Protein AF-A0A921KQZ3-F1 (afdb_monomer_lite)

Radius of gyration: 21.87 Å; chains: 1; bounding box: 56×30×59 Å

Sequence (129 aa):
LLAGAVLGIGWAGMLATNDLVVARVVDRDAAVHGLHREGLFLSVTGALGRLSGAVSGLALASLGTFFGYHSGDSPGTDPGQAFRVYLCVYPFLLCALGALAAHLVRVPSPERSAAEASADVAARTGRRA

Secondary structure (DSSP, 8-state):
-HHHHHHHHHHHHHHHHHHHHHHHHHHHHHHHH----HHHHHHHHHHHHHHHHHHHHHHHHHHHHHH---BTTB--S-HHHHHHIIIIIHHHHHHHHHHHHHHH--PPPHHHHHHHHHHHHHHHHHTT-

Structure (mmCIF, N/CA/C/O backbone):
data_AF-A0A921KQZ3-F1
#
_entry.id   AF-A0A921KQZ3-F1
#
loop_
_atom_site.group_PDB
_atom_site.id
_atom_site.type_symbol
_atom_site.label_atom_id
_atom_site.label_alt_id
_atom_site.label_comp_id
_atom_site.label_asym_id
_atom_site.label_entity_id
_atom_site.label_seq_id
_atom_site.pdbx_PDB_ins_code
_atom_site.Cartn_x
_atom_site.Cartn_y
_atom_site.Cartn_z
_atom_site.occupancy
_atom_site.B_iso_or_equiv
_atom_site.auth_seq_id
_atom_site.auth_comp_id
_atom_site.auth_asym_id
_atom_site.auth_atom_id
_atom_site.pdbx_PDB_model_num
ATOM 1 N N . LEU A 1 1 ? 2.098 15.765 -16.144 1.00 82.81 1 LEU A N 1
ATOM 2 C CA . LEU A 1 1 ? 1.193 16.476 -15.208 1.00 82.81 1 LEU A CA 1
ATOM 3 C C . LEU A 1 1 ? -0.114 15.717 -14.986 1.00 82.81 1 LEU A C 1
ATOM 5 O O . LEU A 1 1 ? -0.339 15.305 -13.860 1.00 82.81 1 LEU A O 1
ATOM 9 N N . LEU A 1 2 ? -0.913 15.432 -16.023 1.00 92.88 2 LEU A N 1
ATOM 10 C CA . LEU A 1 2 ? -2.193 14.708 -15.872 1.00 92.88 2 LEU A CA 1
ATOM 11 C C . LEU A 1 2 ? -2.060 13.324 -15.208 1.00 92.88 2 LEU A C 1
ATOM 13 O O . LEU A 1 2 ? -2.756 13.050 -14.239 1.00 92.88 2 LEU A O 1
ATOM 17 N N . ALA A 1 3 ? -1.118 12.486 -15.656 1.00 86.25 3 ALA A N 1
ATOM 18 C CA . ALA A 1 3 ? -0.887 11.168 -15.049 1.00 86.25 3 ALA A CA 1
ATOM 19 C C . ALA A 1 3 ? -0.502 11.256 -13.558 1.00 86.25 3 ALA A C 1
ATOM 21 O O . ALA A 1 3 ? -1.001 10.494 -12.737 1.00 86.25 3 ALA A O 1
ATOM 22 N N . GLY A 1 4 ? 0.341 12.231 -13.201 1.00 86.88 4 GLY A N 1
ATOM 23 C CA . GLY A 1 4 ? 0.725 12.486 -11.812 1.00 86.88 4 GLY A CA 1
ATOM 24 C C . GLY A 1 4 ? -0.436 12.996 -10.957 1.00 86.88 4 GLY A C 1
ATOM 25 O O . GLY A 1 4 ? -0.549 12.598 -9.806 1.00 86.88 4 GLY A O 1
ATOM 26 N N . ALA A 1 5 ? -1.332 13.815 -11.519 1.00 93.19 5 ALA A N 1
ATOM 27 C CA . ALA A 1 5 ? -2.524 14.288 -10.816 1.00 93.19 5 ALA A CA 1
ATOM 28 C C . ALA A 1 5 ? -3.497 13.139 -10.510 1.00 93.19 5 ALA A C 1
ATOM 30 O O . ALA A 1 5 ? -3.964 13.017 -9.382 1.00 93.19 5 ALA A O 1
ATOM 31 N N . VAL A 1 6 ? -3.748 12.257 -11.483 1.00 92.06 6 VAL A N 1
ATOM 32 C CA . VAL A 1 6 ? -4.602 11.071 -11.293 1.00 92.06 6 VAL A CA 1
ATOM 33 C C . VAL A 1 6 ? -4.018 10.145 -10.226 1.00 92.06 6 VAL A C 1
ATOM 35 O O . VAL A 1 6 ? -4.730 9.737 -9.309 1.00 92.06 6 VAL A O 1
ATOM 38 N N . LEU A 1 7 ? -2.714 9.859 -10.307 1.00 88.31 7 LEU A N 1
ATOM 39 C CA . LEU A 1 7 ? -2.026 9.049 -9.302 1.00 88.31 7 LEU A CA 1
ATOM 40 C C . LEU A 1 7 ? -2.063 9.704 -7.919 1.00 88.31 7 LEU A C 1
ATOM 42 O O . LEU A 1 7 ? -2.349 9.022 -6.943 1.00 88.31 7 LEU A O 1
ATOM 46 N N . GLY A 1 8 ? -1.824 11.014 -7.832 1.00 90.88 8 GLY A N 1
ATOM 47 C CA . GLY A 1 8 ? -1.840 11.754 -6.571 1.00 90.88 8 GLY A CA 1
ATOM 48 C C . GLY A 1 8 ? -3.207 11.732 -5.891 1.00 90.88 8 GLY A C 1
ATOM 49 O O . GLY A 1 8 ? -3.288 11.470 -4.694 1.00 90.88 8 GLY A O 1
ATOM 50 N N . ILE A 1 9 ? -4.286 11.931 -6.654 1.00 93.50 9 ILE A N 1
ATOM 51 C CA . ILE A 1 9 ? -5.659 11.860 -6.134 1.00 93.50 9 ILE A CA 1
ATOM 52 C C . ILE A 1 9 ? -5.972 10.444 -5.634 1.00 93.50 9 ILE A C 1
ATOM 54 O O . ILE A 1 9 ? -6.467 10.282 -4.519 1.00 93.50 9 ILE A O 1
ATOM 58 N N . GLY A 1 10 ? -5.647 9.415 -6.424 1.00 89.12 10 GLY A N 1
ATOM 59 C CA . GLY A 1 10 ? -5.864 8.022 -6.026 1.00 89.12 10 GLY A CA 1
ATOM 60 C C . GLY A 1 10 ? -5.063 7.635 -4.780 1.00 89.12 10 GLY A C 1
ATOM 61 O O . GLY A 1 10 ? -5.591 7.005 -3.864 1.00 89.12 10 GLY A O 1
ATOM 62 N N . TRP A 1 11 ? -3.806 8.072 -4.711 1.00 89.94 11 TRP A N 1
ATOM 63 C CA . TRP A 1 11 ? -2.927 7.838 -3.571 1.00 89.94 11 TRP A CA 1
ATOM 64 C C . TRP A 1 11 ? -3.439 8.519 -2.297 1.00 89.94 11 TRP A C 1
ATOM 66 O O . TRP A 1 11 ? -3.492 7.885 -1.245 1.00 89.94 11 TRP A O 1
ATOM 76 N N . ALA A 1 12 ? -3.883 9.776 -2.391 1.00 92.62 12 ALA A N 1
ATOM 77 C CA . ALA A 1 12 ? -4.461 10.502 -1.261 1.00 92.62 12 ALA A CA 1
ATOM 78 C C . ALA A 1 12 ? -5.719 9.806 -0.717 1.00 92.62 12 ALA A C 1
ATOM 80 O O . ALA A 1 12 ? -5.858 9.640 0.494 1.00 92.62 12 ALA A O 1
ATOM 81 N N . GLY A 1 13 ? -6.602 9.341 -1.609 1.00 90.75 13 GLY A N 1
ATOM 82 C CA . GLY A 1 13 ? -7.792 8.579 -1.226 1.00 90.75 13 GLY A CA 1
ATOM 83 C C . GLY A 1 13 ? -7.455 7.264 -0.517 1.00 90.75 13 GLY A C 1
ATOM 84 O O . GLY A 1 13 ? -8.070 6.940 0.501 1.00 90.75 13 GLY A O 1
ATOM 85 N N . MET A 1 14 ? -6.450 6.528 -1.008 1.00 89.19 14 MET A N 1
ATOM 86 C CA . MET A 1 14 ? -5.973 5.311 -0.342 1.00 89.19 14 MET A CA 1
ATOM 87 C C . MET A 1 14 ? -5.411 5.588 1.054 1.00 89.19 14 MET A C 1
ATOM 89 O O . MET A 1 14 ? -5.779 4.873 1.983 1.00 89.19 1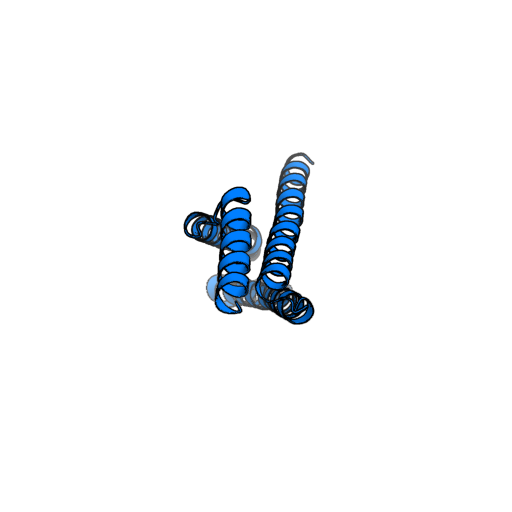4 MET A O 1
ATOM 93 N N . LEU A 1 15 ? -4.562 6.609 1.216 1.00 89.81 15 LEU A N 1
ATOM 94 C CA . LEU A 1 15 ? -3.983 6.958 2.520 1.00 89.81 15 LEU A CA 1
ATOM 95 C C . LEU A 1 15 ? -5.069 7.334 3.532 1.00 89.81 15 LEU A C 1
ATOM 97 O O . LEU A 1 15 ? -5.127 6.751 4.610 1.00 89.81 15 LEU A O 1
ATOM 101 N N . ALA A 1 16 ? -5.988 8.223 3.145 1.00 92.62 16 ALA A N 1
ATOM 102 C CA . ALA A 1 16 ? -7.090 8.626 4.014 1.00 92.62 16 ALA A CA 1
ATOM 103 C C . ALA A 1 16 ? -7.966 7.430 4.422 1.00 92.62 16 ALA A C 1
ATOM 105 O O . ALA A 1 16 ? -8.366 7.304 5.576 1.00 92.62 16 ALA A O 1
ATOM 106 N N . THR A 1 17 ? -8.250 6.521 3.485 1.00 89.75 17 THR A N 1
ATOM 107 C CA . THR A 1 17 ? -9.066 5.335 3.774 1.00 89.75 17 THR A CA 1
ATOM 108 C C . THR A 1 17 ? -8.340 4.362 4.703 1.00 89.75 17 THR A C 1
ATOM 110 O O . THR A 1 17 ? -8.972 3.796 5.592 1.00 89.75 17 THR A O 1
ATOM 113 N N . ASN A 1 18 ? -7.030 4.172 4.525 1.00 88.62 18 ASN A N 1
ATOM 114 C CA . ASN A 1 18 ? -6.230 3.297 5.381 1.00 88.62 18 ASN A CA 1
ATOM 115 C C . ASN A 1 18 ? -6.281 3.756 6.847 1.00 88.62 18 ASN A C 1
ATOM 117 O O . ASN A 1 18 ? -6.632 2.960 7.720 1.00 88.62 18 ASN A O 1
ATOM 121 N N . ASP A 1 19 ? -6.055 5.049 7.086 1.00 89.25 19 ASP A N 1
ATOM 122 C CA . ASP A 1 19 ? -6.080 5.634 8.429 1.00 89.25 19 ASP A CA 1
ATOM 123 C C . ASP A 1 19 ? -7.465 5.495 9.083 1.00 89.25 19 ASP A C 1
ATOM 125 O O . ASP A 1 19 ? -7.575 5.103 10.247 1.00 89.25 19 ASP A O 1
ATOM 129 N N . LEU A 1 20 ? -8.543 5.728 8.321 1.00 90.19 20 LEU A N 1
ATOM 130 C CA . LEU A 1 20 ? -9.920 5.570 8.806 1.00 90.19 20 LEU A CA 1
ATOM 131 C C . LEU A 1 20 ? -10.259 4.122 9.179 1.00 90.19 20 LEU A C 1
ATOM 133 O O . LEU A 1 20 ? -10.988 3.885 10.146 1.00 90.19 20 LEU A O 1
ATOM 137 N N . VAL A 1 21 ? -9.758 3.146 8.416 1.00 88.56 21 VAL A N 1
ATOM 138 C CA . VAL A 1 21 ? -9.971 1.722 8.708 1.00 88.56 21 VAL A CA 1
ATOM 139 C C . VAL A 1 21 ? -9.262 1.337 10.003 1.00 88.56 21 VAL A C 1
ATOM 141 O O . VAL A 1 21 ? -9.882 0.700 10.854 1.00 88.56 21 VAL A O 1
ATOM 144 N N . VAL A 1 22 ? -8.005 1.750 10.185 1.00 88.69 22 VAL A N 1
ATOM 145 C CA . VAL A 1 22 ? -7.242 1.462 11.410 1.00 88.69 22 VAL A CA 1
ATOM 146 C C . VAL A 1 22 ? -7.906 2.110 12.625 1.00 88.69 22 VAL A C 1
ATOM 148 O O . VAL A 1 22 ? -8.145 1.418 13.615 1.00 88.69 22 VAL A O 1
ATOM 151 N N . ALA A 1 23 ? -8.287 3.388 12.532 1.00 89.62 23 ALA A N 1
ATOM 152 C CA . ALA A 1 23 ? -8.988 4.093 13.605 1.00 89.62 23 ALA A CA 1
ATOM 153 C C . ALA A 1 23 ? -10.282 3.370 14.007 1.00 89.62 23 ALA A C 1
ATOM 155 O O . ALA A 1 23 ? -10.492 3.072 15.178 1.00 89.62 23 ALA A O 1
ATOM 156 N N . ARG A 1 24 ? -11.101 2.960 13.030 1.00 87.19 24 ARG A N 1
ATOM 157 C CA . ARG A 1 24 ? -12.360 2.249 13.298 1.00 87.19 24 ARG A CA 1
ATOM 158 C C . ARG A 1 24 ? -12.161 0.906 14.003 1.00 87.19 24 ARG A C 1
ATOM 160 O O . ARG A 1 24 ? -13.005 0.509 14.806 1.00 87.19 24 ARG A O 1
ATOM 167 N N . VAL A 1 25 ? -11.087 0.184 13.686 1.00 87.25 25 VAL A N 1
ATOM 168 C CA . VAL A 1 25 ? -10.751 -1.083 14.355 1.00 87.25 25 VAL A CA 1
ATOM 169 C C . VAL A 1 25 ? -10.374 -0.827 15.813 1.00 87.25 25 VAL A C 1
ATOM 171 O O . VAL A 1 25 ? -10.866 -1.528 16.697 1.00 87.25 25 VAL A O 1
ATOM 174 N N . VAL A 1 26 ? -9.555 0.197 16.058 1.00 88.81 26 VAL A N 1
ATOM 175 C CA . VAL A 1 26 ? -9.127 0.599 17.403 1.00 88.81 26 VAL A CA 1
ATOM 176 C C . VAL A 1 26 ? -10.315 1.078 18.243 1.00 88.81 26 VAL A C 1
ATOM 178 O O . VAL A 1 26 ? -10.511 0.577 19.350 1.00 88.81 26 VAL A O 1
ATOM 181 N N . ASP A 1 27 ? -11.161 1.953 17.693 1.00 87.81 27 ASP A N 1
ATOM 182 C CA . ASP A 1 27 ? -12.362 2.470 18.362 1.00 87.81 27 ASP A CA 1
ATOM 183 C C . ASP A 1 27 ? -13.324 1.338 18.750 1.00 87.81 27 ASP A C 1
ATOM 185 O O . ASP A 1 27 ? -13.876 1.316 19.853 1.00 87.81 27 ASP A O 1
ATOM 189 N N . ARG A 1 28 ? -13.514 0.354 17.857 1.00 84.88 28 ARG A N 1
ATOM 190 C CA . ARG A 1 28 ? -14.370 -0.808 18.129 1.00 84.88 28 ARG A CA 1
ATOM 191 C C . ARG A 1 28 ? -13.795 -1.690 19.234 1.00 84.88 28 ARG A C 1
ATOM 193 O O . ARG A 1 28 ? -14.561 -2.145 20.083 1.00 84.88 28 ARG A O 1
ATOM 200 N N . ASP A 1 29 ? -12.486 -1.946 19.232 1.00 86.88 29 ASP A N 1
ATOM 201 C CA . ASP A 1 29 ? -11.847 -2.740 20.287 1.00 86.88 29 ASP A CA 1
ATOM 202 C C . ASP A 1 29 ? -11.990 -2.062 21.656 1.00 86.88 29 ASP A C 1
ATOM 204 O O . ASP A 1 29 ? -12.400 -2.705 22.628 1.00 86.88 29 ASP A O 1
ATOM 208 N N . ALA A 1 30 ? -11.756 -0.748 21.706 1.00 86.88 30 ALA A N 1
ATOM 209 C CA . ALA A 1 30 ? -11.930 0.050 22.912 1.00 86.88 30 ALA A CA 1
ATOM 210 C C . ALA A 1 30 ? -13.384 0.025 23.416 1.00 86.88 30 ALA A C 1
ATOM 212 O O . ALA A 1 30 ? -13.607 -0.141 24.615 1.00 86.88 30 ALA A O 1
ATOM 213 N N . ALA A 1 31 ? -14.374 0.114 22.521 1.00 84.94 31 ALA A N 1
ATOM 214 C CA . ALA A 1 31 ? -15.791 0.089 22.886 1.00 84.94 31 ALA A CA 1
ATOM 215 C C . ALA A 1 31 ? -16.269 -1.275 23.428 1.00 84.94 31 ALA A C 1
ATOM 217 O O . ALA A 1 31 ? -17.072 -1.318 24.358 1.00 84.94 31 ALA A O 1
ATOM 218 N N . VAL A 1 32 ? -15.786 -2.392 22.870 1.00 81.75 32 VAL A N 1
ATOM 219 C CA . VAL A 1 32 ? -16.223 -3.753 23.256 1.00 81.75 32 VAL A CA 1
ATOM 220 C C . VAL A 1 32 ? -15.510 -4.260 24.515 1.00 81.75 32 VAL A C 1
ATOM 222 O O . VAL A 1 32 ? -16.107 -4.949 25.353 1.00 81.75 32 VAL A O 1
ATOM 225 N N . HIS A 1 33 ? -14.220 -3.949 24.658 1.00 82.56 33 HIS A N 1
ATOM 226 C CA . HIS A 1 33 ? -13.391 -4.472 25.747 1.00 82.56 33 HIS A CA 1
ATOM 227 C C . HIS A 1 33 ? -13.158 -3.464 26.875 1.00 82.56 33 HIS A C 1
ATOM 229 O O . HIS A 1 33 ? -12.756 -3.877 27.962 1.00 82.56 33 HIS A O 1
ATOM 235 N N . GLY A 1 34 ? -13.404 -2.169 26.650 1.00 82.75 34 GLY A N 1
ATOM 236 C CA . GLY A 1 34 ? -13.146 -1.109 27.630 1.00 82.75 34 GLY A CA 1
ATOM 237 C C . GLY A 1 34 ? -11.659 -0.907 27.944 1.00 82.75 34 GLY A C 1
ATOM 238 O O . GLY A 1 34 ? -11.324 -0.280 28.945 1.00 82.75 34 GLY A O 1
ATOM 239 N N . LEU 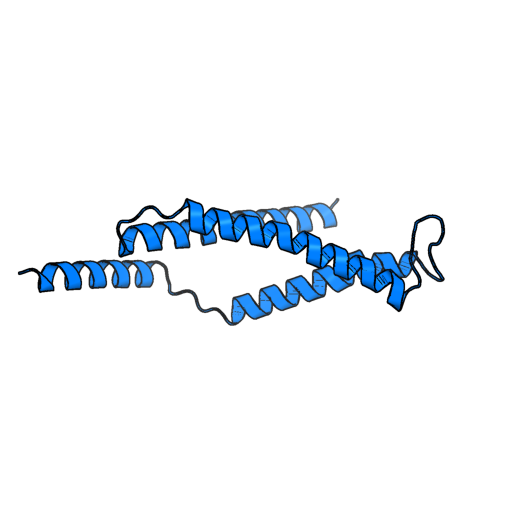A 1 35 ? -10.761 -1.466 27.126 1.00 85.12 35 LEU A N 1
ATOM 240 C CA . LEU A 1 35 ? -9.311 -1.397 27.299 1.00 85.12 35 LEU A CA 1
ATOM 241 C C . LEU A 1 35 ? -8.697 -0.588 26.160 1.00 85.12 35 LEU A C 1
ATOM 243 O O . LEU A 1 35 ? -9.055 -0.771 25.002 1.00 85.12 35 LEU A O 1
ATOM 247 N N . HIS A 1 36 ? -7.735 0.275 26.474 1.00 86.06 36 HIS A N 1
ATOM 248 C CA . HIS A 1 36 ? -7.028 1.068 25.468 1.00 86.06 36 HIS A CA 1
ATOM 249 C C . HIS A 1 36 ? -5.760 0.323 25.039 1.00 86.06 36 HIS A C 1
ATOM 251 O O . HIS A 1 36 ? -4.728 0.373 25.706 1.00 86.06 36 HIS A O 1
ATOM 257 N N . ARG A 1 37 ? -5.861 -0.439 23.941 1.00 89.88 37 ARG A N 1
ATOM 258 C CA . ARG A 1 37 ? -4.770 -1.257 23.364 1.00 89.88 37 ARG A CA 1
ATOM 259 C C . ARG A 1 37 ? -4.243 -0.706 22.038 1.00 89.88 37 ARG A C 1
ATOM 261 O O . ARG A 1 37 ? -3.641 -1.429 21.248 1.00 89.88 37 ARG A O 1
ATOM 268 N N . GLU A 1 38 ? -4.436 0.584 21.808 1.00 90.25 38 GLU A N 1
ATOM 269 C CA . GLU A 1 38 ? -4.111 1.305 20.571 1.00 90.25 38 GLU A CA 1
ATOM 270 C C . GLU A 1 38 ? -2.651 1.093 20.152 1.00 90.25 38 GLU A C 1
ATOM 272 O O . GLU A 1 38 ? -2.360 0.824 18.988 1.00 90.25 38 GLU A O 1
ATOM 277 N N . GLY A 1 39 ? -1.736 1.093 21.128 1.00 87.88 39 GLY A N 1
ATOM 278 C CA . GLY A 1 39 ? -0.314 0.853 20.898 1.00 87.88 39 GLY A CA 1
ATOM 279 C C . GLY A 1 39 ? -0.014 -0.498 20.244 1.00 87.88 39 GLY A C 1
ATOM 280 O O . GLY A 1 39 ? 0.894 -0.570 19.420 1.00 87.88 39 GLY A O 1
ATOM 281 N N . LEU A 1 40 ? -0.785 -1.554 20.531 1.00 90.50 40 LEU A N 1
ATOM 282 C CA . LEU A 1 40 ? -0.619 -2.859 19.882 1.00 90.50 40 LEU A CA 1
ATOM 283 C C . LEU A 1 40 ? -1.036 -2.793 18.406 1.00 90.50 40 LEU A C 1
ATOM 285 O O . LEU A 1 40 ? -0.272 -3.208 17.535 1.00 90.50 40 LEU A O 1
ATOM 289 N N . PHE A 1 41 ? -2.213 -2.229 18.120 1.00 88.69 41 PHE A N 1
ATOM 290 C CA . PHE A 1 41 ? -2.727 -2.085 16.754 1.00 88.69 41 PHE A CA 1
ATOM 291 C C . PHE A 1 41 ? -1.827 -1.195 15.891 1.00 88.69 41 PHE A C 1
ATOM 293 O O . PHE A 1 41 ? -1.475 -1.568 14.768 1.00 88.69 41 PHE A O 1
ATOM 300 N N . LEU A 1 42 ? -1.385 -0.057 16.431 1.00 90.06 42 LEU A N 1
ATOM 301 C CA . LEU A 1 42 ? -0.463 0.851 15.749 1.00 90.06 42 LEU A CA 1
ATOM 302 C C . LEU A 1 42 ? 0.915 0.204 15.542 1.00 90.06 42 LEU A C 1
ATOM 304 O O . LEU A 1 42 ? 1.495 0.335 14.465 1.00 90.06 42 LEU A O 1
ATOM 308 N N . SER A 1 43 ? 1.416 -0.560 16.521 1.00 91.56 43 SER A N 1
ATOM 309 C CA . SER A 1 43 ? 2.698 -1.270 16.395 1.00 91.56 43 SER A CA 1
ATOM 310 C C . SER A 1 43 ? 2.674 -2.326 15.294 1.00 91.56 43 SER A C 1
ATOM 312 O O . SER A 1 43 ? 3.618 -2.403 14.505 1.00 91.56 43 SER A O 1
ATOM 314 N N . VAL A 1 44 ? 1.602 -3.121 15.205 1.00 91.38 44 VAL A N 1
ATOM 315 C CA . VAL A 1 44 ? 1.437 -4.122 14.139 1.00 91.38 44 VAL A CA 1
ATOM 316 C C . VAL A 1 44 ? 1.325 -3.439 12.778 1.00 91.38 44 VAL A C 1
ATOM 318 O O . VAL A 1 44 ? 2.024 -3.828 11.845 1.00 91.38 44 VAL A O 1
ATOM 321 N N . THR A 1 45 ? 0.523 -2.377 12.674 1.00 86.75 45 THR A N 1
ATOM 322 C CA . THR A 1 45 ? 0.354 -1.615 11.425 1.00 86.75 45 THR A CA 1
ATOM 323 C C . THR A 1 45 ? 1.686 -1.023 10.952 1.00 86.75 45 THR A C 1
ATOM 325 O O . THR A 1 45 ? 2.068 -1.187 9.794 1.00 86.75 45 THR A O 1
ATOM 328 N N . GLY A 1 46 ? 2.463 -0.427 11.862 1.00 86.56 46 GLY A N 1
ATOM 329 C CA . GLY A 1 46 ? 3.798 0.089 11.559 1.00 86.56 46 GLY A CA 1
ATOM 330 C C . GLY A 1 46 ? 4.809 -1.005 11.197 1.00 86.56 46 GLY A C 1
ATOM 331 O O . GLY A 1 46 ? 5.635 -0.813 10.304 1.00 86.56 46 GLY A O 1
ATOM 332 N N . ALA A 1 47 ? 4.750 -2.172 11.845 1.00 89.81 47 ALA A N 1
ATOM 333 C CA . ALA A 1 47 ? 5.600 -3.311 11.502 1.00 89.81 47 ALA A CA 1
ATOM 334 C C . ALA A 1 47 ? 5.298 -3.856 10.097 1.00 89.81 47 ALA A C 1
ATOM 336 O O . ALA A 1 47 ? 6.230 -4.102 9.331 1.00 89.81 47 ALA A O 1
ATOM 337 N N . LEU A 1 48 ? 4.018 -3.978 9.734 1.00 87.25 48 LEU A N 1
ATOM 338 C CA . LEU A 1 48 ? 3.590 -4.374 8.391 1.00 87.25 48 LEU A CA 1
ATOM 339 C C . LEU A 1 48 ? 4.017 -3.348 7.335 1.00 87.25 48 LEU A C 1
ATOM 341 O O . LEU A 1 48 ? 4.525 -3.734 6.285 1.00 87.25 48 LEU A O 1
ATOM 345 N N . GLY A 1 49 ? 3.917 -2.050 7.640 1.00 86.50 49 GLY A N 1
ATOM 346 C CA . GLY A 1 49 ? 4.428 -0.991 6.766 1.00 86.50 49 GLY A CA 1
ATOM 347 C C . GLY A 1 49 ? 5.925 -1.134 6.462 1.00 86.50 49 GLY A C 1
ATOM 348 O O . GLY A 1 49 ? 6.345 -0.950 5.321 1.00 86.50 49 GLY A O 1
ATOM 349 N N . ARG A 1 50 ? 6.736 -1.540 7.450 1.00 88.56 50 ARG A N 1
ATOM 350 C CA . ARG A 1 50 ? 8.167 -1.836 7.243 1.00 88.56 50 ARG A CA 1
ATOM 351 C C . ARG A 1 50 ? 8.397 -3.100 6.413 1.00 88.56 50 ARG A C 1
ATOM 353 O O . ARG A 1 50 ? 9.325 -3.128 5.606 1.00 88.56 50 ARG A O 1
ATOM 360 N N . LEU A 1 51 ? 7.558 -4.125 6.576 1.00 90.38 51 LEU A N 1
ATOM 361 C CA . LEU A 1 51 ? 7.649 -5.368 5.803 1.00 90.38 51 LEU A CA 1
ATOM 362 C C . LEU A 1 51 ? 7.439 -5.132 4.299 1.00 90.38 51 LEU A C 1
ATOM 364 O O . LEU A 1 51 ? 8.055 -5.818 3.487 1.00 90.38 51 LEU A O 1
ATOM 368 N N . SER A 1 52 ? 6.666 -4.112 3.915 1.00 87.56 52 SER A N 1
ATOM 369 C CA . SER A 1 52 ? 6.542 -3.687 2.513 1.00 87.56 52 SER A CA 1
ATOM 370 C C . SER A 1 52 ? 7.898 -3.372 1.870 1.00 87.56 52 SER A C 1
ATOM 372 O O . SER A 1 52 ? 8.101 -3.662 0.694 1.00 87.56 52 SER A O 1
ATOM 374 N N . GLY A 1 53 ? 8.864 -2.855 2.640 1.00 88.62 53 GLY A N 1
ATOM 375 C CA . GLY A 1 53 ? 10.233 -2.643 2.164 1.00 88.62 53 GLY A CA 1
ATOM 376 C C . GLY A 1 53 ? 10.950 -3.947 1.806 1.00 88.62 53 GLY A C 1
ATOM 377 O O . GLY A 1 53 ? 11.666 -3.997 0.808 1.00 88.62 53 GLY A O 1
ATOM 378 N N . ALA A 1 54 ? 10.710 -5.025 2.560 1.00 92.06 54 ALA A N 1
ATOM 379 C CA . ALA A 1 54 ? 11.242 -6.346 2.235 1.00 92.06 54 ALA A CA 1
ATOM 380 C C . ALA A 1 54 ? 10.624 -6.898 0.941 1.00 92.06 54 ALA A C 1
ATOM 382 O O . ALA A 1 54 ? 11.341 -7.463 0.121 1.00 92.06 54 ALA A O 1
ATOM 383 N N . VAL A 1 55 ? 9.323 -6.678 0.716 1.00 90.69 55 VAL A N 1
ATOM 384 C CA . VAL A 1 55 ? 8.650 -7.055 -0.540 1.00 90.69 55 VAL A CA 1
ATOM 385 C C . VAL A 1 55 ? 9.266 -6.316 -1.729 1.00 90.69 55 VAL A C 1
ATOM 387 O O . VAL A 1 55 ? 9.612 -6.951 -2.723 1.00 90.69 55 VAL A O 1
ATOM 390 N N . SER A 1 56 ? 9.480 -5.002 -1.613 1.00 91.44 56 SER A N 1
ATOM 391 C CA . SER A 1 56 ? 10.169 -4.215 -2.644 1.00 91.44 56 SER A CA 1
ATOM 392 C C . SER A 1 56 ? 11.608 -4.690 -2.869 1.00 91.44 56 SER A C 1
ATOM 394 O O . SER A 1 56 ? 12.053 -4.784 -4.008 1.00 91.44 56 SER A O 1
ATOM 396 N N . GLY A 1 57 ? 12.328 -5.052 -1.803 1.00 92.62 57 GLY A N 1
ATOM 397 C CA . GLY A 1 57 ? 13.674 -5.620 -1.893 1.00 92.62 57 GLY A CA 1
ATOM 398 C C . GLY A 1 57 ? 13.709 -6.964 -2.624 1.00 92.62 57 GLY A C 1
ATOM 399 O O . GLY A 1 57 ? 14.564 -7.168 -3.480 1.00 92.62 57 GLY A O 1
ATOM 400 N N . LEU A 1 58 ? 12.751 -7.856 -2.354 1.00 93.88 58 LEU A N 1
ATOM 401 C CA . LEU A 1 58 ? 12.599 -9.124 -3.077 1.00 93.88 58 LEU A CA 1
ATOM 402 C C . LEU A 1 58 ? 12.247 -8.897 -4.551 1.00 93.88 58 LEU A C 1
ATOM 404 O O . LEU A 1 58 ? 12.808 -9.557 -5.424 1.00 93.88 58 LEU A O 1
ATOM 408 N N . ALA A 1 59 ? 11.358 -7.941 -4.825 1.00 93.19 59 ALA A N 1
ATOM 409 C CA . ALA A 1 59 ? 11.012 -7.534 -6.180 1.00 93.19 59 ALA A CA 1
ATOM 410 C C . ALA A 1 59 ? 12.200 -6.911 -6.921 1.00 93.19 59 ALA A C 1
ATOM 412 O O . ALA A 1 59 ? 12.270 -7.031 -8.132 1.00 93.19 59 ALA A O 1
ATOM 413 N N . LEU A 1 60 ? 13.134 -6.256 -6.226 1.00 92.19 60 LEU A N 1
ATOM 414 C CA . LEU A 1 60 ? 14.369 -5.760 -6.830 1.00 92.19 60 LEU A CA 1
ATOM 415 C C . LEU A 1 60 ? 15.373 -6.899 -7.055 1.00 92.19 60 LEU A C 1
ATOM 417 O O . LEU A 1 60 ? 15.985 -6.983 -8.115 1.00 92.19 60 LEU A O 1
ATOM 421 N N . ALA A 1 61 ? 15.519 -7.804 -6.086 1.00 92.25 61 ALA A N 1
ATOM 422 C CA . ALA A 1 61 ? 16.419 -8.951 -6.177 1.00 92.25 61 ALA A CA 1
ATOM 423 C C . ALA A 1 61 ? 16.047 -9.897 -7.331 1.00 92.25 61 ALA A C 1
ATOM 425 O O . ALA A 1 61 ? 16.930 -10.446 -7.992 1.00 92.25 61 ALA A O 1
ATOM 426 N N . SER A 1 62 ? 14.753 -10.049 -7.627 1.00 92.56 62 SER A N 1
ATOM 427 C CA . SER A 1 62 ? 14.287 -10.848 -8.762 1.00 92.56 62 SER A CA 1
ATOM 428 C C . SER A 1 62 ? 14.732 -10.286 -10.121 1.00 92.56 62 SER A C 1
ATOM 430 O O . SER A 1 62 ? 14.880 -11.055 -11.074 1.00 92.56 62 SER A O 1
ATOM 432 N N . LEU A 1 63 ? 15.014 -8.980 -10.239 1.00 91.62 63 LEU A N 1
ATOM 433 C CA . LEU A 1 63 ? 15.578 -8.422 -11.475 1.00 91.62 63 LEU A CA 1
ATOM 434 C C . LEU A 1 63 ? 16.967 -9.001 -11.758 1.00 91.62 63 LEU A C 1
ATOM 436 O O . LEU A 1 63 ? 17.299 -9.230 -12.920 1.00 91.62 63 LEU A O 1
ATOM 440 N N . GLY A 1 64 ? 17.750 -9.299 -10.719 1.00 89.31 64 GLY A N 1
ATOM 441 C CA . GLY A 1 64 ? 19.034 -9.981 -10.865 1.00 89.31 64 GLY A CA 1
ATOM 442 C C . GLY A 1 64 ? 18.877 -11.358 -11.504 1.00 89.31 64 GLY A C 1
ATOM 443 O O . GLY A 1 64 ? 19.612 -11.698 -12.425 1.00 89.31 64 GLY A O 1
ATOM 444 N N . THR A 1 65 ? 17.866 -12.125 -11.091 1.00 87.50 65 THR A N 1
ATOM 445 C CA . THR A 1 65 ? 17.626 -13.472 -11.630 1.00 87.50 65 THR A CA 1
ATOM 446 C C . THR A 1 65 ? 17.012 -13.474 -13.029 1.00 87.50 65 THR A C 1
ATOM 448 O O . THR A 1 65 ? 17.365 -14.325 -13.839 1.00 87.50 65 THR A O 1
ATOM 451 N N . PHE A 1 66 ? 16.090 -12.552 -13.327 1.00 86.94 66 PHE A N 1
ATOM 452 C CA . PHE A 1 66 ? 15.348 -12.557 -14.596 1.00 86.94 66 PHE A CA 1
ATOM 453 C C . PHE A 1 66 ? 16.009 -11.720 -15.696 1.00 86.94 66 PHE A C 1
ATOM 455 O O . PHE A 1 66 ? 15.908 -12.070 -16.868 1.00 86.94 66 PHE A O 1
ATOM 462 N N . PHE A 1 67 ? 16.678 -10.626 -15.328 1.00 87.25 67 PHE A N 1
ATOM 463 C CA . PHE A 1 67 ? 17.245 -9.647 -16.263 1.00 87.25 67 PHE A CA 1
ATOM 464 C C . PHE A 1 67 ? 18.768 -9.489 -16.123 1.00 87.25 67 PHE A C 1
ATOM 466 O O . PHE A 1 67 ? 19.378 -8.745 -16.891 1.00 87.25 67 PHE A O 1
ATOM 473 N N . GLY A 1 68 ? 19.399 -10.171 -15.158 1.00 86.38 68 GLY A N 1
ATOM 474 C CA . GLY A 1 68 ? 20.837 -10.047 -14.896 1.00 86.38 68 GLY A CA 1
ATOM 475 C C . GLY A 1 68 ? 21.237 -8.696 -14.298 1.00 86.38 68 GLY A C 1
ATOM 476 O O . GLY A 1 68 ? 22.404 -8.319 -14.366 1.00 86.38 68 GLY A O 1
ATOM 477 N N . TYR A 1 69 ? 20.278 -7.939 -13.755 1.00 88.44 69 TYR A N 1
ATOM 478 C CA . TYR A 1 69 ? 20.543 -6.627 -13.172 1.00 88.44 69 TYR A CA 1
ATOM 479 C C . TYR A 1 69 ? 21.155 -6.775 -11.773 1.00 88.44 69 TYR A C 1
ATOM 481 O O . TYR A 1 69 ? 20.472 -7.183 -10.833 1.00 88.44 69 TYR A O 1
ATOM 489 N N . HIS A 1 70 ? 22.432 -6.419 -11.625 1.00 84.81 70 HIS A N 1
ATOM 490 C CA . HIS A 1 70 ? 23.135 -6.475 -10.338 1.00 84.81 70 HIS A CA 1
ATOM 491 C C . HIS A 1 70 ? 23.402 -5.087 -9.753 1.00 84.81 70 HIS A C 1
ATOM 493 O O . HIS A 1 70 ? 23.233 -4.875 -8.553 1.00 84.81 70 HIS A O 1
ATOM 499 N N . SER A 1 71 ? 23.822 -4.139 -10.590 1.00 82.50 71 SER A N 1
ATOM 500 C CA . SER A 1 71 ? 24.148 -2.772 -10.178 1.00 82.50 71 SER A CA 1
ATOM 501 C C . SER A 1 71 ? 24.131 -1.825 -11.380 1.00 82.50 71 SER A C 1
ATOM 503 O O . SER A 1 71 ? 24.036 -2.266 -12.524 1.00 82.50 71 SER A O 1
ATOM 505 N N . GLY A 1 72 ? 24.263 -0.517 -11.139 1.00 81.38 72 GLY A N 1
ATOM 506 C CA . GLY A 1 72 ? 24.413 0.465 -12.221 1.00 81.38 72 GLY A CA 1
ATOM 507 C C . GLY A 1 72 ? 25.650 0.221 -13.097 1.00 81.38 72 GLY A C 1
ATOM 508 O O . GLY A 1 72 ? 25.598 0.462 -14.298 1.00 81.38 72 GLY A O 1
ATOM 509 N N . ASP A 1 73 ? 26.718 -0.332 -12.514 1.00 83.62 73 ASP A N 1
ATOM 510 C CA . ASP A 1 73 ? 27.956 -0.690 -13.223 1.00 83.62 73 ASP A CA 1
ATOM 511 C C . ASP A 1 73 ? 27.854 -2.038 -13.955 1.00 83.62 73 ASP A C 1
ATOM 513 O O . ASP A 1 73 ? 28.666 -2.362 -14.818 1.00 83.62 73 ASP A O 1
ATOM 517 N N . SER A 1 74 ? 26.866 -2.860 -13.601 1.00 83.12 74 SER A N 1
ATOM 518 C CA . SER A 1 74 ? 26.592 -4.161 -14.218 1.00 83.12 74 SER A CA 1
ATOM 519 C C . SER A 1 74 ? 25.086 -4.311 -14.458 1.00 83.12 74 SER A C 1
ATOM 521 O O . SER A 1 74 ? 24.404 -5.057 -13.743 1.00 83.12 74 SER A O 1
ATOM 523 N N . PRO A 1 75 ? 24.548 -3.573 -15.449 1.00 78.25 75 PRO A N 1
ATOM 524 C CA . PRO A 1 75 ? 23.108 -3.420 -15.638 1.00 78.25 75 PRO A CA 1
ATOM 525 C C . PRO A 1 75 ? 22.418 -4.620 -16.312 1.00 78.25 75 PRO A C 1
ATOM 527 O O . PRO A 1 75 ? 21.200 -4.598 -16.485 1.00 78.25 75 PRO A O 1
ATOM 530 N N . GLY A 1 76 ? 23.160 -5.666 -16.684 1.00 83.19 76 GLY A N 1
ATOM 531 C CA . GLY A 1 76 ? 22.621 -6.820 -17.404 1.00 83.19 76 GLY A CA 1
ATOM 532 C C . GLY A 1 76 ? 22.363 -6.532 -18.887 1.00 83.19 76 GLY A C 1
ATOM 533 O O . GLY A 1 76 ? 22.921 -5.598 -19.462 1.00 83.19 76 GLY A O 1
ATOM 534 N N . THR A 1 77 ? 21.542 -7.369 -19.523 1.00 80.06 77 THR A N 1
ATOM 535 C CA . THR A 1 77 ? 21.280 -7.317 -20.974 1.00 80.06 77 THR A CA 1
ATOM 536 C C . THR A 1 77 ? 20.263 -6.249 -21.373 1.00 80.06 77 THR A C 1
ATOM 538 O O . THR A 1 77 ? 20.391 -5.672 -22.450 1.00 80.06 77 THR A O 1
ATOM 541 N N . ASP A 1 78 ? 19.273 -5.968 -20.521 1.00 86.56 78 ASP A N 1
ATOM 542 C CA . ASP A 1 78 ? 18.259 -4.932 -20.755 1.00 86.56 78 ASP A CA 1
ATOM 543 C C . ASP A 1 78 ? 17.777 -4.298 -19.429 1.00 86.56 78 ASP A C 1
ATOM 545 O O . ASP A 1 78 ? 16.732 -4.673 -18.880 1.00 86.56 78 ASP A O 1
ATOM 549 N N . PRO A 1 79 ? 18.523 -3.317 -18.885 1.00 85.81 79 PRO A N 1
ATOM 550 C CA . PRO A 1 79 ? 18.136 -2.626 -17.652 1.00 85.81 79 PRO A CA 1
ATOM 551 C C . PRO A 1 79 ? 16.843 -1.819 -17.802 1.00 85.81 79 PRO A C 1
ATOM 553 O O . PRO A 1 79 ? 16.108 -1.632 -16.830 1.00 85.81 79 PRO A O 1
ATOM 556 N N . GLY A 1 80 ? 16.547 -1.337 -19.013 1.00 89.62 80 GLY A N 1
ATOM 557 C CA . GLY A 1 80 ? 15.360 -0.535 -19.282 1.00 89.62 80 GLY A CA 1
ATOM 558 C C . GLY A 1 80 ? 14.091 -1.345 -19.051 1.00 89.62 80 GLY A C 1
ATOM 559 O O . GLY A 1 80 ? 13.187 -0.899 -18.341 1.00 89.62 80 GLY A O 1
ATOM 560 N N . GLN A 1 81 ? 14.031 -2.562 -19.594 1.00 89.81 81 GLN A N 1
ATOM 561 C CA . GLN A 1 81 ? 12.889 -3.444 -19.356 1.00 89.81 81 GLN A CA 1
ATOM 562 C C . GLN A 1 81 ? 12.829 -3.940 -17.914 1.00 89.81 81 GLN A C 1
ATOM 564 O O . GLN A 1 81 ? 11.733 -3.991 -17.353 1.00 89.81 81 GLN A O 1
ATOM 569 N N . ALA A 1 82 ? 13.973 -4.220 -17.285 1.00 91.44 82 ALA A N 1
ATOM 570 C CA . ALA A 1 82 ? 14.022 -4.644 -15.888 1.00 91.44 82 ALA A CA 1
ATOM 571 C C . ALA A 1 82 ? 13.311 -3.629 -14.969 1.00 91.44 82 ALA A C 1
ATOM 573 O O . ALA A 1 82 ? 12.394 -3.985 -14.224 1.00 91.44 82 ALA A O 1
ATOM 574 N N . PHE A 1 83 ? 13.638 -2.337 -15.094 1.00 92.00 83 PHE A N 1
ATOM 575 C CA . PHE A 1 83 ? 12.986 -1.288 -14.303 1.00 92.00 83 PHE A CA 1
ATOM 576 C C . PHE A 1 83 ? 11.532 -1.022 -14.702 1.00 92.00 83 PHE A C 1
ATOM 578 O O . PHE A 1 83 ? 10.729 -0.664 -13.843 1.00 92.00 83 PHE A O 1
ATOM 585 N N . ARG A 1 84 ? 11.144 -1.226 -15.967 1.00 93.44 84 ARG A N 1
ATOM 586 C CA . ARG A 1 84 ? 9.727 -1.138 -16.369 1.00 93.44 84 ARG A CA 1
ATOM 587 C C . ARG A 1 84 ? 8.899 -2.244 -15.720 1.00 93.44 84 ARG A C 1
ATOM 589 O O . ARG A 1 84 ? 7.803 -1.973 -15.238 1.00 93.44 84 ARG A O 1
ATOM 596 N N . VAL A 1 85 ? 9.431 -3.462 -15.632 1.00 92.44 85 VAL A N 1
ATOM 597 C CA . VAL A 1 85 ? 8.798 -4.552 -14.874 1.00 92.44 85 VAL A CA 1
ATOM 598 C C . VAL A 1 85 ? 8.735 -4.201 -13.389 1.00 92.44 85 VAL A C 1
ATOM 600 O O . VAL A 1 85 ? 7.670 -4.324 -12.782 1.00 92.44 85 VAL A O 1
ATOM 603 N N . TYR A 1 86 ? 9.826 -3.674 -12.830 1.00 92.75 86 TYR A N 1
ATOM 604 C CA . TYR A 1 86 ? 9.872 -3.262 -11.431 1.00 92.75 86 TYR A CA 1
ATOM 605 C C . TYR A 1 86 ? 8.833 -2.194 -11.072 1.00 92.75 86 TYR A C 1
ATOM 607 O O . TYR A 1 86 ? 8.137 -2.319 -10.069 1.00 92.75 86 TYR A O 1
ATOM 615 N N . LEU A 1 87 ? 8.702 -1.159 -11.904 1.00 92.06 87 LEU A N 1
ATOM 616 C CA . LEU A 1 87 ? 7.841 -0.007 -11.641 1.00 92.06 87 LEU A CA 1
ATOM 617 C C . LEU A 1 87 ? 6.384 -0.214 -12.068 1.00 92.06 87 LEU A C 1
ATOM 619 O O . LEU A 1 87 ? 5.502 0.448 -11.525 1.00 92.06 87 LEU A O 1
ATOM 623 N N . CYS A 1 88 ? 6.110 -1.089 -13.038 1.00 92.75 88 CYS A N 1
ATOM 624 C CA . CYS A 1 88 ? 4.756 -1.280 -13.562 1.00 92.75 88 CYS A CA 1
ATOM 625 C C . CYS A 1 88 ? 4.151 -2.625 -13.164 1.00 92.75 88 CYS A C 1
ATOM 627 O O . CYS A 1 88 ? 3.018 -2.660 -12.692 1.00 92.75 88 CYS A O 1
ATOM 629 N N . VAL A 1 89 ? 4.877 -3.731 -13.342 1.00 93.69 89 VAL A N 1
ATOM 630 C CA . VAL A 1 89 ? 4.305 -5.078 -13.197 1.00 93.69 89 VAL A CA 1
ATOM 631 C C . VAL A 1 89 ? 4.142 -5.449 -11.727 1.00 93.69 89 VAL A C 1
ATOM 633 O O . VAL A 1 89 ? 3.044 -5.831 -11.330 1.00 93.69 89 VAL A O 1
ATOM 636 N N . TYR A 1 90 ? 5.179 -5.296 -10.894 1.00 93.31 90 TYR A N 1
ATOM 637 C CA . TYR A 1 90 ? 5.056 -5.650 -9.473 1.00 93.31 90 TYR A CA 1
ATOM 638 C C . TYR A 1 90 ? 4.005 -4.810 -8.733 1.00 93.31 90 TYR A C 1
ATOM 640 O O . TYR A 1 90 ? 3.141 -5.414 -8.093 1.00 93.31 90 TYR A O 1
ATOM 648 N N . PRO A 1 91 ? 3.982 -3.464 -8.842 1.00 90.56 91 PRO A N 1
ATOM 649 C CA . PRO A 1 91 ? 2.944 -2.666 -8.197 1.00 90.56 91 PRO A CA 1
ATOM 650 C C . PRO A 1 91 ? 1.548 -3.019 -8.702 1.00 90.56 91 PRO A C 1
ATOM 652 O O . PRO A 1 91 ? 0.626 -3.120 -7.901 1.00 90.56 91 PRO A O 1
ATOM 655 N N . PHE A 1 92 ? 1.384 -3.277 -10.005 1.00 92.75 92 PHE A N 1
ATOM 656 C CA . PHE A 1 92 ? 0.100 -3.699 -10.559 1.00 92.75 92 PHE A CA 1
ATOM 657 C C . PHE A 1 92 ? -0.378 -5.031 -9.969 1.00 92.75 92 PHE A C 1
ATOM 659 O O . PHE A 1 92 ? -1.522 -5.122 -9.529 1.00 92.75 92 PHE A O 1
ATOM 666 N N . LEU A 1 93 ? 0.491 -6.046 -9.904 1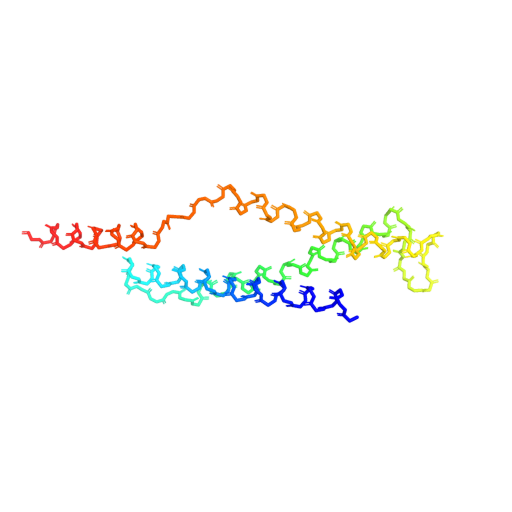.00 94.75 93 LEU A N 1
ATOM 667 C CA . LEU A 1 93 ? 0.152 -7.353 -9.335 1.00 94.75 93 LEU A CA 1
ATOM 668 C C . LEU A 1 93 ? -0.193 -7.257 -7.844 1.00 94.75 93 LEU A C 1
ATOM 670 O O . LEU A 1 93 ? -1.180 -7.847 -7.405 1.00 94.75 93 LEU A O 1
ATOM 674 N N . LEU A 1 94 ? 0.582 -6.488 -7.073 1.00 91.88 94 LEU A N 1
ATOM 675 C CA . LEU A 1 94 ? 0.328 -6.271 -5.647 1.00 91.88 94 LEU A CA 1
ATOM 676 C C . LEU A 1 94 ? -0.981 -5.506 -5.413 1.00 91.88 94 LEU A C 1
ATOM 678 O O . LEU A 1 94 ? -1.767 -5.893 -4.551 1.00 91.88 94 LEU A O 1
ATOM 682 N N . CYS A 1 95 ? -1.258 -4.470 -6.210 1.00 90.06 95 CYS A N 1
ATOM 683 C CA . CYS A 1 95 ? -2.527 -3.746 -6.164 1.00 90.06 95 CYS A CA 1
ATOM 684 C C . CYS A 1 95 ? -3.711 -4.640 -6.544 1.00 90.06 95 CYS A C 1
ATOM 686 O O . CYS A 1 95 ? -4.735 -4.604 -5.868 1.00 90.06 95 CYS A O 1
ATOM 688 N N . ALA A 1 96 ? -3.583 -5.465 -7.587 1.00 93.50 96 ALA A N 1
ATOM 689 C CA . ALA A 1 96 ? -4.631 -6.396 -8.000 1.00 93.50 96 ALA A CA 1
ATOM 690 C C . ALA A 1 96 ? -4.924 -7.436 -6.909 1.00 93.50 96 ALA A C 1
ATOM 692 O O . ALA A 1 96 ? -6.087 -7.699 -6.602 1.00 93.50 96 ALA A O 1
ATOM 693 N N . LEU A 1 97 ? -3.879 -7.977 -6.274 1.00 92.62 97 LEU A N 1
ATOM 694 C CA . LEU A 1 97 ? -4.019 -8.889 -5.141 1.00 92.62 97 LEU A CA 1
ATOM 695 C C . LEU A 1 97 ? -4.691 -8.200 -3.945 1.00 92.62 97 LEU A C 1
ATOM 697 O O . LEU A 1 97 ? -5.596 -8.773 -3.341 1.00 92.62 97 LEU A O 1
ATOM 701 N N . GLY A 1 98 ? -4.289 -6.966 -3.630 1.00 88.81 98 GLY A N 1
ATOM 702 C CA . GLY A 1 98 ? -4.896 -6.162 -2.568 1.00 88.81 98 GLY A CA 1
ATOM 703 C C . GLY A 1 98 ? -6.371 -5.856 -2.830 1.00 88.81 98 GLY A C 1
ATOM 704 O O . GLY A 1 98 ? -7.199 -6.012 -1.935 1.00 88.81 98 GLY A O 1
ATOM 705 N N . ALA A 1 99 ? -6.723 -5.498 -4.066 1.00 89.50 99 ALA A N 1
ATOM 706 C CA . ALA A 1 99 ? -8.104 -5.270 -4.478 1.00 89.50 99 ALA A CA 1
ATOM 707 C C . ALA A 1 99 ? -8.942 -6.553 -4.375 1.00 89.50 99 ALA A C 1
ATOM 709 O O . ALA A 1 99 ? -10.043 -6.531 -3.829 1.00 89.50 99 ALA A O 1
ATOM 710 N N . LEU A 1 100 ? -8.407 -7.690 -4.830 1.00 93.19 100 LEU A N 1
ATOM 711 C CA . LEU A 1 100 ? -9.077 -8.982 -4.700 1.00 93.19 100 LEU A CA 1
ATOM 712 C C . LEU A 1 100 ? -9.309 -9.343 -3.228 1.00 93.19 100 LEU A C 1
ATOM 714 O O . LEU A 1 100 ? -10.422 -9.705 -2.855 1.00 93.19 100 LEU A O 1
ATOM 718 N N . ALA A 1 101 ? -8.289 -9.194 -2.380 1.00 89.06 101 ALA A N 1
ATOM 719 C CA . ALA A 1 101 ? -8.411 -9.431 -0.946 1.00 89.06 101 ALA A CA 1
ATOM 720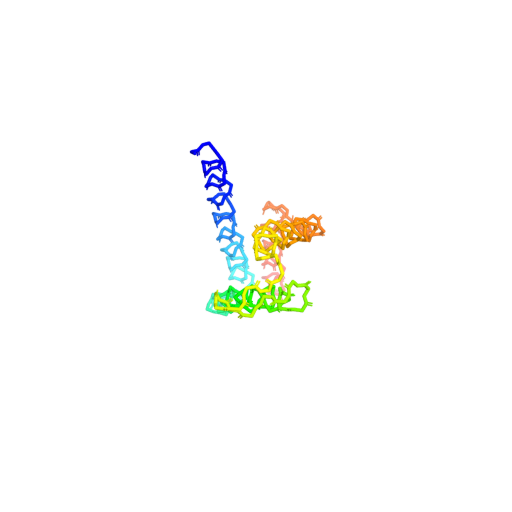 C C . ALA A 1 101 ? -9.471 -8.516 -0.310 1.00 89.06 101 ALA A C 1
ATOM 722 O O . ALA A 1 101 ? -10.302 -8.988 0.465 1.00 89.06 101 ALA A O 1
ATOM 723 N N . ALA A 1 102 ? -9.507 -7.236 -0.693 1.00 86.19 102 ALA A N 1
ATOM 724 C CA . ALA A 1 102 ? -10.520 -6.292 -0.230 1.00 86.19 102 ALA A CA 1
ATOM 725 C C . ALA A 1 102 ? -11.945 -6.699 -0.648 1.00 86.19 102 ALA A C 1
ATOM 727 O O . ALA A 1 102 ? -12.879 -6.515 0.126 1.00 86.19 102 ALA A O 1
ATOM 728 N N . HIS A 1 103 ? -12.124 -7.304 -1.826 1.00 85.88 103 HIS A N 1
ATOM 729 C CA . HIS A 1 103 ? -13.427 -7.819 -2.265 1.00 85.88 103 HIS A CA 1
ATOM 730 C C . HIS A 1 103 ? -13.880 -9.078 -1.515 1.00 85.88 103 HIS A C 1
ATOM 732 O O . HIS A 1 103 ? -15.083 -9.317 -1.393 1.00 85.88 103 HIS A O 1
ATOM 738 N N . LEU A 1 104 ? -12.942 -9.882 -1.008 1.00 87.88 104 LEU A N 1
ATOM 739 C CA . LEU A 1 104 ? -13.250 -11.085 -0.231 1.00 87.88 104 LEU A CA 1
ATOM 740 C C . LEU A 1 104 ? -13.597 -10.761 1.230 1.00 87.88 104 LEU A C 1
ATOM 742 O O . LEU A 1 104 ? -14.371 -11.487 1.857 1.00 87.88 104 LEU A O 1
ATOM 746 N N . VAL A 1 105 ? -13.064 -9.664 1.777 1.00 81.19 105 VAL A N 1
ATOM 747 C CA . VAL A 1 105 ? -13.337 -9.229 3.151 1.00 81.19 105 VAL A CA 1
ATOM 748 C C . VAL A 1 105 ? -14.636 -8.423 3.205 1.00 81.19 105 VAL A C 1
ATOM 750 O O . VAL A 1 105 ? -14.711 -7.272 2.786 1.00 81.19 105 VAL A O 1
ATOM 753 N N . ARG A 1 106 ? -15.684 -9.014 3.788 1.00 75.06 106 ARG A N 1
ATOM 754 C CA . ARG A 1 106 ? -16.932 -8.302 4.095 1.00 75.06 106 ARG A CA 1
ATOM 755 C C . ARG A 1 106 ? -16.821 -7.589 5.435 1.00 75.06 106 ARG A C 1
ATOM 757 O O . ARG A 1 106 ? -16.818 -8.229 6.482 1.00 75.06 106 ARG A O 1
ATOM 764 N N . VAL A 1 107 ? -16.798 -6.262 5.395 1.00 67.38 107 VAL A N 1
ATOM 765 C CA . VAL A 1 107 ? -16.905 -5.423 6.593 1.00 67.38 107 VAL A CA 1
ATOM 766 C C . VAL A 1 107 ? -18.391 -5.158 6.880 1.00 67.38 107 VAL A C 1
ATOM 768 O O . VAL A 1 107 ? -19.090 -4.661 5.992 1.00 67.38 107 VAL A O 1
ATOM 771 N N . PRO A 1 108 ? -18.914 -5.493 8.077 1.00 68.06 108 PRO A N 1
ATOM 772 C CA . PRO A 1 108 ? -20.283 -5.158 8.464 1.00 68.06 108 PRO A CA 1
ATOM 773 C C . PRO A 1 108 ? -20.529 -3.647 8.399 1.00 68.06 108 PRO A C 1
ATOM 775 O O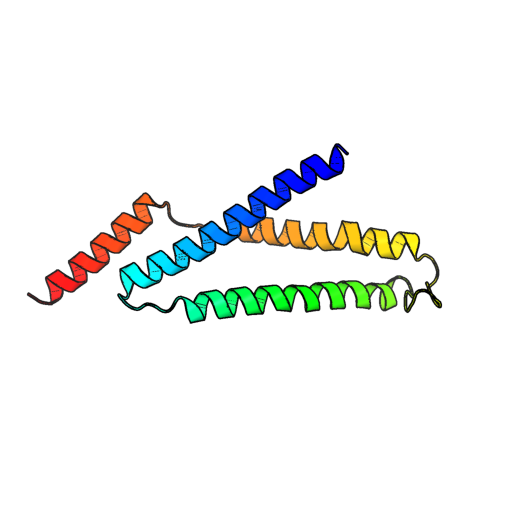 . PRO A 1 108 ? -19.635 -2.855 8.704 1.00 68.06 108 PRO A O 1
ATOM 778 N N . SER A 1 109 ? -21.747 -3.240 8.029 1.00 69.62 109 SER A N 1
ATOM 779 C CA . SER A 1 109 ? -22.099 -1.820 7.954 1.00 69.62 109 SER A CA 1
ATOM 780 C C . SER A 1 109 ? -21.904 -1.120 9.312 1.00 69.62 109 SER A C 1
ATOM 782 O O . SER A 1 109 ? -22.066 -1.761 10.356 1.00 69.62 109 SER A O 1
ATOM 784 N N . PRO A 1 110 ? -21.578 0.188 9.332 1.00 65.81 110 PRO A N 1
ATOM 785 C CA . PRO A 1 110 ? -21.355 0.931 10.576 1.00 65.81 110 PRO A CA 1
ATOM 786 C C . PRO A 1 110 ? -22.534 0.825 11.552 1.00 65.81 110 PRO A C 1
ATOM 788 O O . PRO A 1 110 ? -22.335 0.587 12.740 1.00 65.81 110 PRO A O 1
ATOM 791 N N . GLU A 1 111 ? -23.758 0.906 11.029 1.00 72.81 111 GLU A N 1
ATOM 792 C CA . GLU A 1 111 ? -25.010 0.775 11.786 1.00 72.81 111 GLU A CA 1
ATOM 793 C C . GLU A 1 111 ? -25.151 -0.607 12.431 1.00 72.81 111 GLU A C 1
ATOM 795 O O . GLU A 1 111 ? -25.507 -0.724 13.603 1.00 72.81 111 GLU A O 1
ATOM 800 N N . ARG A 1 112 ? -24.796 -1.664 11.692 1.00 69.62 112 ARG A N 1
ATOM 801 C CA . ARG A 1 112 ? -24.812 -3.040 12.193 1.00 69.62 112 ARG A CA 1
ATOM 802 C C . ARG A 1 112 ? -23.730 -3.268 13.245 1.00 69.62 112 ARG A C 1
ATOM 804 O O . ARG A 1 112 ? -24.001 -3.887 14.266 1.00 69.62 112 ARG A O 1
ATOM 811 N N . SER A 1 113 ? -22.532 -2.720 13.037 1.00 68.88 113 SER A N 1
ATOM 812 C CA . SER A 1 113 ? -21.449 -2.776 14.026 1.00 68.88 113 SER A CA 1
ATOM 813 C C . SER A 1 113 ? -21.815 -2.073 15.335 1.00 68.88 113 SER A C 1
ATOM 815 O O . SER A 1 113 ? -21.471 -2.589 16.400 1.00 68.88 113 SER A O 1
ATOM 817 N N . ALA A 1 114 ? -22.507 -0.930 15.268 1.00 67.88 114 ALA A N 1
ATOM 818 C CA . ALA A 1 114 ? -22.977 -0.191 16.440 1.00 67.88 114 ALA A CA 1
ATOM 819 C C . ALA A 1 114 ? -24.108 -0.932 17.174 1.00 67.88 114 ALA A C 1
ATOM 821 O O . ALA A 1 114 ? -24.082 -1.032 18.401 1.00 67.88 114 ALA A O 1
ATOM 822 N N . ALA A 1 115 ? -25.055 -1.513 16.430 1.00 71.00 115 ALA A N 1
ATOM 823 C CA . ALA A 1 115 ? -26.126 -2.331 16.995 1.00 71.00 115 ALA A CA 1
ATOM 824 C C . ALA A 1 115 ? -25.586 -3.587 17.704 1.00 71.00 115 ALA A C 1
ATOM 826 O O . ALA A 1 115 ? -26.005 -3.890 18.818 1.00 71.00 115 ALA A O 1
ATOM 827 N N . GLU A 1 116 ? -24.612 -4.281 17.105 1.00 73.75 116 GLU A N 1
ATOM 828 C CA . GLU A 1 116 ? -23.950 -5.449 17.705 1.00 73.75 116 GLU A CA 1
ATOM 829 C C . GLU A 1 116 ? -23.176 -5.085 18.981 1.00 73.75 116 GLU A C 1
ATOM 831 O O . GLU A 1 116 ? -23.263 -5.804 19.975 1.00 73.75 116 GLU A O 1
ATOM 836 N N . ALA A 1 117 ? -22.461 -3.954 18.987 1.00 69.00 117 ALA A N 1
ATOM 837 C CA . ALA A 1 117 ? -21.745 -3.484 20.173 1.00 69.00 117 ALA A CA 1
ATOM 838 C C . ALA A 1 117 ? -22.709 -3.119 21.316 1.00 69.00 117 ALA A C 1
ATOM 840 O O . ALA A 1 117 ? -22.483 -3.503 22.462 1.00 69.00 117 ALA A O 1
ATOM 841 N N . SER A 1 118 ? -23.813 -2.429 21.009 1.00 68.81 118 SER A N 1
ATOM 842 C CA . SER A 1 118 ? -24.843 -2.085 21.999 1.00 68.81 118 SER A CA 1
ATOM 843 C C . SER A 1 118 ? -25.538 -3.332 22.564 1.00 68.81 118 SER A C 1
ATOM 845 O O . SER A 1 118 ? -25.757 -3.418 23.774 1.00 68.81 118 SER A O 1
ATOM 847 N N . ALA A 1 119 ? -25.811 -4.330 21.717 1.00 72.81 119 ALA A N 1
ATOM 848 C CA . ALA A 1 119 ? -26.384 -5.606 22.132 1.00 72.81 119 ALA A CA 1
ATOM 849 C C . ALA A 1 119 ? -25.437 -6.420 23.036 1.00 72.81 119 ALA A C 1
ATOM 851 O O . ALA A 1 119 ? -25.897 -6.979 24.032 1.00 72.81 119 ALA A O 1
ATO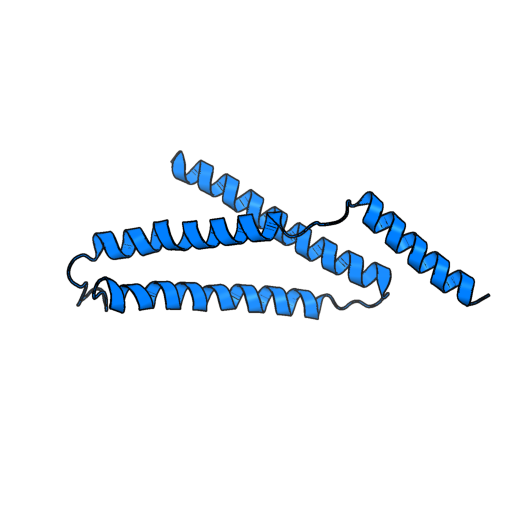M 852 N N . ASP A 1 120 ? -24.130 -6.460 22.745 1.00 72.25 120 ASP A N 1
ATOM 853 C CA . ASP A 1 120 ? -23.147 -7.161 23.591 1.00 72.25 120 ASP A CA 1
ATOM 854 C C . ASP A 1 120 ? -22.991 -6.481 24.961 1.00 72.25 120 ASP A C 1
ATOM 856 O O . ASP A 1 120 ? -22.957 -7.145 26.000 1.00 72.25 120 ASP A O 1
ATOM 860 N N . VAL A 1 121 ? -22.990 -5.143 24.991 1.00 71.38 121 VAL A N 1
ATOM 861 C CA . VAL A 1 121 ? -22.995 -4.378 26.246 1.00 71.38 121 VAL A CA 1
ATOM 862 C C . VAL A 1 121 ? -24.247 -4.697 27.064 1.00 71.38 121 VAL A C 1
ATOM 864 O O . VAL A 1 121 ? -24.113 -5.058 28.232 1.00 71.38 121 VAL A O 1
ATOM 867 N N . ALA A 1 122 ? -25.439 -4.643 26.458 1.00 72.25 122 ALA A N 1
ATOM 868 C CA . ALA A 1 122 ? -26.705 -4.954 27.127 1.00 72.25 122 ALA A CA 1
ATOM 869 C C . ALA A 1 122 ? -26.760 -6.401 27.657 1.00 72.25 122 ALA A C 1
ATOM 871 O O . ALA A 1 122 ? -27.251 -6.647 28.760 1.00 72.25 122 ALA A O 1
ATOM 872 N N . ALA A 1 123 ? -26.208 -7.363 26.912 1.00 74.69 123 ALA A N 1
ATOM 873 C CA . ALA A 1 123 ? -26.117 -8.756 27.340 1.00 74.69 123 ALA A CA 1
ATOM 874 C C . ALA A 1 123 ? -25.179 -8.945 28.547 1.00 74.69 123 ALA A C 1
ATOM 876 O O . ALA A 1 123 ? -25.443 -9.783 29.413 1.00 74.69 123 ALA A O 1
ATOM 877 N N . ARG A 1 124 ? -24.094 -8.163 28.639 1.00 68.81 124 ARG A N 1
ATOM 878 C CA . ARG A 1 124 ? -23.160 -8.197 29.777 1.00 68.81 124 ARG A CA 1
ATOM 879 C C . ARG A 1 124 ? -23.725 -7.536 31.032 1.00 68.81 124 ARG A C 1
ATOM 881 O O . ARG A 1 124 ? -23.475 -8.043 32.124 1.00 68.81 124 ARG A O 1
ATOM 888 N N . THR A 1 125 ? -24.482 -6.447 30.904 1.00 70.12 125 THR A N 1
ATOM 889 C CA . THR A 1 125 ? -25.162 -5.809 32.046 1.00 70.12 125 THR A CA 1
ATOM 890 C C . THR A 1 125 ? -26.350 -6.628 32.537 1.00 70.12 125 THR A C 1
ATOM 892 O O . THR A 1 125 ? -26.496 -6.793 33.743 1.00 70.12 125 THR A O 1
ATOM 895 N N . GLY A 1 126 ? -27.140 -7.222 31.637 1.00 65.00 126 GLY A N 1
ATOM 896 C CA . GLY A 1 126 ? -28.266 -8.088 32.005 1.00 65.00 126 GLY A CA 1
ATOM 897 C C . GLY A 1 126 ? -27.863 -9.407 32.675 1.00 65.00 126 GLY A C 1
ATOM 898 O O . GLY A 1 126 ? -28.655 -9.984 33.403 1.00 65.00 126 GLY A O 1
ATOM 899 N N . ARG A 1 127 ? -26.624 -9.879 32.480 1.00 58.59 127 ARG A N 1
ATOM 900 C CA . ARG A 1 127 ? -26.085 -11.082 33.147 1.00 58.59 127 ARG A CA 1
ATOM 901 C C . ARG A 1 127 ? -25.508 -10.797 34.546 1.00 58.59 127 ARG A C 1
ATOM 903 O O . ARG A 1 127 ? -25.070 -11.722 35.223 1.00 58.59 127 ARG A O 1
ATOM 910 N N . ARG A 1 128 ? -25.450 -9.525 34.960 1.00 55.19 128 ARG A N 1
ATOM 911 C CA . ARG A 1 128 ? -24.969 -9.087 36.284 1.00 55.19 128 ARG A CA 1
ATOM 912 C C . ARG A 1 128 ? -26.097 -8.677 37.244 1.00 55.19 128 ARG A C 1
ATOM 914 O O . ARG A 1 128 ? -25.780 -8.294 38.368 1.00 55.19 128 ARG A O 1
ATOM 921 N N . ALA A 1 129 ? -27.355 -8.745 36.809 1.00 49.84 129 ALA A N 1
ATOM 922 C CA . ALA A 1 129 ? -28.558 -8.546 37.622 1.00 49.84 129 ALA A CA 1
ATOM 923 C C . ALA A 1 129 ? -29.241 -9.896 37.877 1.00 49.84 129 ALA A C 1
ATOM 925 O O . ALA A 1 129 ? -29.830 -10.044 38.967 1.00 49.84 129 ALA A O 1
#

Organism: NCBI:txid173362

Foldseek 3Di:
DVVVVVVVVVVVVVVVVVVVVLVVVQVLCCLQVVDRPSVVSVVVVVVVVVVVVVVLVVLLVVLCVPAVCDDPVGGHDCVPVSVVCSPPVSVVVVVVVVVVVVVVDDDDDPVVSVVVSVVSVVVVVVVVD

pLDDT: mean 85.02, std 8.97, range [49.84, 94.75]